Protein AF-A0A7U9EVN4-F1 (afdb_monomer)

Radius of gyration: 13.15 Å; Cα contacts (8 Å, |Δi|>4): 43; chains: 1; bounding box: 22×25×43 Å

Sequence (62 aa):
MTRKNIKRTLEIDEIIKLYLEGASTTEIAKLSNVSPRYIRMILSDHNIEKRPFGSWKRKYKL

Nearest PDB structures (foldseek):
  5cy2-assembly2_E  TM=8.193E-01  e=9.010E-02  Escherichia coli
  5cy2-assembly2_F  TM=8.067E-01  e=4.971E-01  Escherichia coli
  8hnp-assembly1_B  TM=7.697E-01  e=8.585E-01  Thermococcus onnurineus NA1
  4ldz-assembly1_B  TM=7.811E-01  e=9.842E-01  Bacillus subtilis subsp. subtilis str. 168
  4zms-assembly1_B  TM=7.279E-01  e=1.700E+00  Streptococcus pneumoniae R6

Secondary structure (DSSP, 8-state):
--------SS-HHHHHHHHHTT--HHHHHHHHTS-HHHHHHHHHHTTPPPPPSSHHHHHT--

pLDDT: mean 83.6, std 12.92, range [46.66, 94.38]

Solvent-accessible surface area (backbone atoms only — not comparable to full-atom values): 3956 Å² total; per-residue (Å²): 132,84,78,72,90,65,80,51,77,55,55,71,69,56,58,52,49,44,44,74,76,63,50,49,59,64,56,52,14,62,71,23,65,46,55,48,66,56,50,54,48,53,37,53,78,69,70,49,87,73,81,73,85,53,74,69,67,60,75,70,74,122

Structure (mmCIF, N/CA/C/O backbone):
data_AF-A0A7U9EVN4-F1
#
_entry.id   AF-A0A7U9EVN4-F1
#
loop_
_atom_site.group_PDB
_atom_site.id
_atom_site.type_symbol
_atom_site.label_atom_id
_atom_site.label_alt_id
_atom_site.label_comp_id
_atom_site.label_asym_id
_atom_site.label_entity_id
_atom_site.label_seq_id
_atom_site.pdbx_PDB_ins_code
_atom_site.Cartn_x
_atom_site.Cartn_y
_atom_site.Cartn_z
_atom_site.occupancy
_atom_site.B_iso_or_equiv
_atom_site.auth_seq_id
_atom_site.auth_comp_id
_atom_site.auth_asym_id
_atom_site.auth_atom_id
_atom_site.pdbx_PDB_model_num
ATOM 1 N N . MET A 1 1 ? 3.896 -18.385 -26.615 1.00 46.66 1 MET A N 1
ATOM 2 C CA . MET A 1 1 ? 3.278 -17.377 -25.726 1.00 46.66 1 MET A CA 1
ATOM 3 C C . MET A 1 1 ? 4.389 -16.521 -25.147 1.00 46.66 1 MET A C 1
ATOM 5 O O . MET A 1 1 ? 5.175 -17.014 -24.348 1.00 46.66 1 MET A O 1
ATOM 9 N N . THR A 1 2 ? 4.551 -15.292 -25.628 1.00 49.41 2 THR A N 1
ATOM 10 C CA . THR A 1 2 ? 5.576 -14.372 -25.121 1.00 49.41 2 THR A CA 1
ATOM 11 C C . THR A 1 2 ? 5.216 -13.987 -23.688 1.00 49.41 2 THR A C 1
ATOM 13 O O . THR A 1 2 ? 4.156 -13.411 -23.443 1.00 49.41 2 THR A O 1
ATOM 16 N N . ARG A 1 3 ? 6.060 -14.351 -22.712 1.00 55.97 3 ARG A N 1
ATOM 17 C CA . ARG A 1 3 ? 5.885 -13.893 -21.329 1.00 55.97 3 ARG A CA 1
ATOM 18 C C . ARG A 1 3 ? 5.992 -12.373 -21.349 1.00 55.97 3 ARG A C 1
ATOM 20 O O . ARG A 1 3 ? 7.049 -11.824 -21.652 1.00 55.97 3 ARG A O 1
ATOM 27 N N . LYS A 1 4 ? 4.865 -11.701 -21.109 1.00 64.75 4 LYS A N 1
ATOM 28 C CA . LYS A 1 4 ? 4.799 -10.248 -20.941 1.00 64.75 4 LYS A CA 1
ATOM 29 C C . LYS A 1 4 ? 5.875 -9.881 -19.912 1.00 64.75 4 LYS A C 1
ATOM 31 O O . LYS A 1 4 ? 5.995 -10.571 -18.905 1.00 64.75 4 LYS A O 1
ATOM 36 N N . ASN A 1 5 ? 6.695 -8.869 -20.193 1.00 62.28 5 ASN A N 1
ATOM 37 C CA . ASN A 1 5 ? 7.794 -8.466 -19.313 1.00 62.28 5 ASN A CA 1
ATOM 38 C C . ASN A 1 5 ? 7.194 -7.870 -18.031 1.00 62.28 5 ASN A C 1
ATOM 40 O O . ASN A 1 5 ? 6.849 -6.689 -17.963 1.00 62.28 5 ASN A O 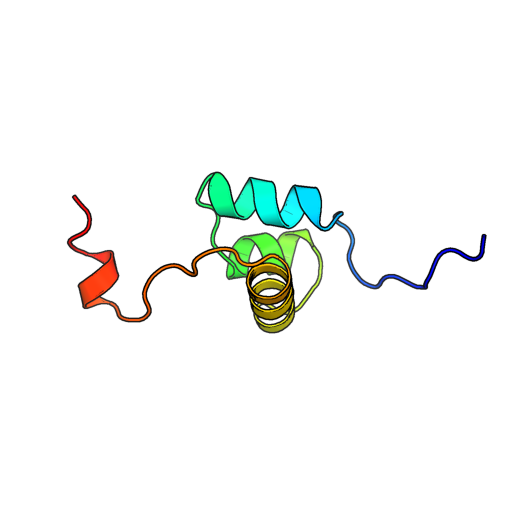1
ATOM 44 N N . ILE A 1 6 ? 6.938 -8.733 -17.056 1.00 67.81 6 ILE A N 1
ATOM 45 C CA . ILE A 1 6 ? 6.232 -8.395 -15.835 1.00 67.81 6 ILE A CA 1
ATOM 46 C C . ILE A 1 6 ? 7.291 -7.953 -14.821 1.00 67.81 6 ILE A C 1
ATOM 48 O O . ILE A 1 6 ? 8.163 -8.723 -14.443 1.00 67.81 6 ILE A O 1
ATOM 52 N N . LYS A 1 7 ? 7.226 -6.686 -14.392 1.00 73.94 7 LYS A N 1
ATOM 53 C CA . LYS A 1 7 ? 8.179 -6.094 -13.433 1.00 73.94 7 LYS A CA 1
ATOM 54 C C . LYS A 1 7 ? 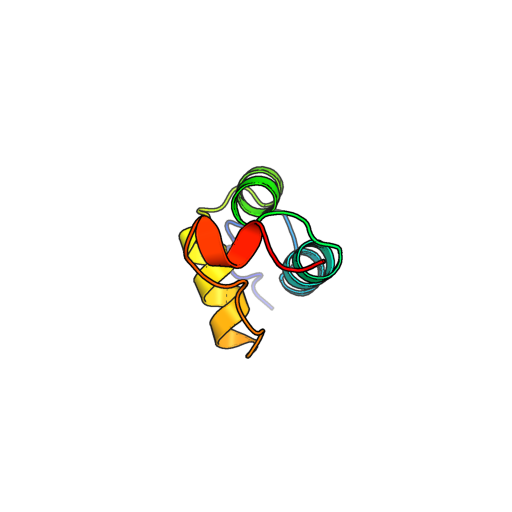8.013 -6.602 -11.988 1.00 73.94 7 LYS A C 1
ATOM 56 O O . LYS A 1 7 ? 8.861 -6.299 -11.158 1.00 73.94 7 LYS A O 1
ATOM 61 N N . ARG A 1 8 ? 6.912 -7.301 -11.679 1.00 82.44 8 ARG A N 1
ATOM 62 C CA . ARG A 1 8 ? 6.586 -7.828 -10.339 1.00 82.44 8 ARG A CA 1
ATOM 63 C C . ARG A 1 8 ? 7.218 -9.202 -10.132 1.00 82.44 8 ARG A C 1
ATOM 65 O O . ARG A 1 8 ? 7.205 -10.019 -11.047 1.00 82.44 8 ARG A O 1
ATOM 72 N N . THR A 1 9 ? 7.723 -9.445 -8.927 1.00 85.81 9 THR A N 1
ATOM 73 C CA . THR A 1 9 ? 8.285 -10.744 -8.520 1.00 85.81 9 THR A CA 1
ATOM 74 C C . THR A 1 9 ? 7.218 -11.762 -8.122 1.00 85.81 9 THR A C 1
ATOM 76 O O . THR A 1 9 ? 7.435 -12.950 -8.319 1.00 85.81 9 THR A O 1
ATOM 79 N N . LEU A 1 10 ? 6.080 -11.304 -7.590 1.00 86.06 10 LEU A N 1
ATOM 80 C CA . LEU A 1 10 ? 4.959 -12.152 -7.168 1.00 86.06 10 LEU A CA 1
ATOM 81 C C . LEU A 1 10 ? 3.842 -12.186 -8.214 1.00 86.06 10 LEU A C 1
ATOM 83 O O . LEU A 1 10 ? 3.664 -11.238 -8.999 1.00 86.06 10 LEU A O 1
ATOM 87 N N . GLU A 1 11 ? 3.051 -13.258 -8.183 1.00 91.31 11 GLU A N 1
ATOM 88 C CA . GLU A 1 11 ? 1.813 -13.335 -8.954 1.00 91.31 11 GLU A CA 1
ATOM 89 C C . GLU A 1 11 ? 0.692 -12.494 -8.338 1.00 91.31 11 GLU A C 1
ATOM 91 O O . GLU A 1 11 ? 0.708 -12.136 -7.160 1.00 91.31 11 GLU A O 1
ATOM 96 N N . ILE A 1 12 ? -0.288 -12.121 -9.164 1.00 90.19 12 ILE A N 1
ATOM 97 C CA . ILE A 1 12 ? -1.406 -11.279 -8.712 1.00 90.19 12 ILE A CA 1
ATOM 98 C C . ILE A 1 12 ? -2.209 -11.985 -7.611 1.00 90.19 12 ILE A C 1
ATOM 100 O O . ILE A 1 12 ? -2.549 -11.359 -6.608 1.00 90.19 12 ILE A O 1
ATOM 104 N N . ASP A 1 13 ? -2.438 -13.288 -7.757 1.00 92.00 13 ASP A N 1
ATOM 105 C CA . ASP A 1 13 ? -3.183 -14.081 -6.779 1.00 92.00 13 ASP A CA 1
ATOM 106 C C . ASP A 1 13 ? -2.467 -14.134 -5.421 1.00 92.00 13 ASP A C 1
ATOM 108 O O . ASP A 1 13 ? -3.108 -14.053 -4.374 1.00 92.00 13 ASP A O 1
ATOM 112 N N . GLU A 1 14 ? -1.131 -14.174 -5.416 1.00 92.62 14 GLU A N 1
ATOM 113 C CA . GLU A 1 14 ? -0.329 -14.121 -4.187 1.00 92.62 14 GLU A CA 1
ATOM 114 C C . GLU A 1 14 ? -0.427 -12.751 -3.508 1.00 92.62 14 GLU A C 1
ATOM 116 O O . GLU A 1 14 ? -0.593 -12.672 -2.291 1.00 92.62 14 GLU A O 1
ATOM 121 N N . ILE A 1 15 ? -0.388 -11.662 -4.285 1.00 92.81 15 ILE A N 1
ATOM 122 C CA . ILE A 1 15 ? -0.570 -10.291 -3.779 1.00 92.81 15 ILE A CA 1
ATOM 123 C C . ILE A 1 15 ? -1.936 -10.150 -3.096 1.00 92.81 15 ILE A C 1
ATOM 125 O O . ILE A 1 15 ? -2.036 -9.551 -2.022 1.00 92.81 15 ILE A O 1
ATOM 129 N N . ILE A 1 16 ? -2.983 -10.704 -3.709 1.00 92.81 16 ILE A N 1
ATOM 130 C CA . ILE A 1 16 ? -4.348 -10.692 -3.175 1.00 92.81 16 ILE A CA 1
ATOM 131 C C . ILE A 1 16 ? -4.432 -11.531 -1.901 1.00 92.81 16 ILE A C 1
ATOM 133 O O . ILE A 1 16 ? -4.976 -11.065 -0.900 1.00 92.81 16 ILE A O 1
ATOM 137 N N . LYS A 1 17 ? -3.854 -12.735 -1.907 1.00 94.38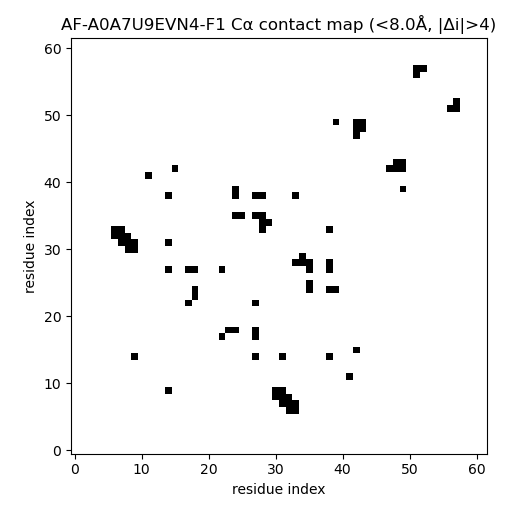 17 LYS A N 1
ATOM 138 C CA . LYS A 1 17 ? -3.839 -13.627 -0.745 1.00 94.38 17 LYS A CA 1
ATOM 139 C C . LYS A 1 17 ? -3.158 -12.975 0.459 1.00 94.38 17 LYS A C 1
ATOM 141 O O . LYS A 1 17 ? -3.760 -12.911 1.525 1.00 94.38 17 LYS A O 1
ATOM 146 N N . LEU A 1 18 ? -1.972 -12.394 0.267 1.00 93.44 18 LEU A N 1
ATOM 147 C CA . LEU A 1 18 ? -1.250 -11.667 1.319 1.00 93.44 18 LEU A CA 1
ATOM 148 C C . LEU A 1 18 ? -2.066 -10.488 1.868 1.00 93.44 18 LEU A C 1
ATOM 150 O O . LEU A 1 18 ? -2.061 -10.220 3.069 1.00 93.44 18 LEU A O 1
ATOM 154 N N . TYR A 1 19 ? -2.791 -9.780 0.999 1.00 94.38 19 TYR A N 1
ATOM 155 C CA . TYR A 1 19 ? -3.664 -8.688 1.425 1.00 94.38 19 TYR A CA 1
ATOM 156 C C . TYR A 1 19 ? -4.824 -9.178 2.301 1.00 94.38 19 TYR A C 1
ATOM 158 O O . TYR A 1 19 ? -5.127 -8.554 3.322 1.00 94.38 19 TYR A O 1
ATOM 166 N N . LEU A 1 20 ? -5.450 -10.297 1.927 1.00 90.75 20 LEU A N 1
ATOM 167 C CA . LEU A 1 20 ? -6.538 -10.925 2.683 1.00 90.75 20 LEU A CA 1
ATOM 168 C C . LEU A 1 20 ? -6.062 -11.503 4.023 1.00 90.75 20 LEU A C 1
ATOM 170 O O . LEU A 1 20 ? -6.786 -11.405 5.010 1.00 90.75 20 LEU A O 1
ATOM 174 N N . GLU A 1 21 ? -4.829 -12.012 4.089 1.00 92.25 21 GLU A N 1
ATOM 175 C CA . GLU A 1 21 ? -4.164 -12.434 5.335 1.00 92.25 21 GLU A CA 1
ATOM 176 C C . GLU A 1 21 ? -3.859 -11.255 6.280 1.00 92.25 21 GLU A C 1
ATOM 178 O O . GLU A 1 21 ? -3.534 -11.448 7.450 1.00 92.25 21 GLU A O 1
ATOM 183 N N . GLY A 1 22 ? -4.015 -10.016 5.804 1.00 89.69 22 GLY A N 1
ATOM 184 C CA . GLY A 1 22 ? -3.915 -8.804 6.609 1.00 89.69 22 GLY A CA 1
ATOM 185 C C . GLY A 1 22 ? -2.607 -8.036 6.448 1.00 89.69 22 GLY A C 1
ATOM 186 O O . GLY A 1 22 ? -2.450 -7.004 7.116 1.00 89.69 22 GLY A O 1
ATOM 187 N N . ALA A 1 23 ? -1.715 -8.476 5.552 1.00 91.75 23 ALA A N 1
ATOM 188 C CA . ALA A 1 23 ? -0.484 -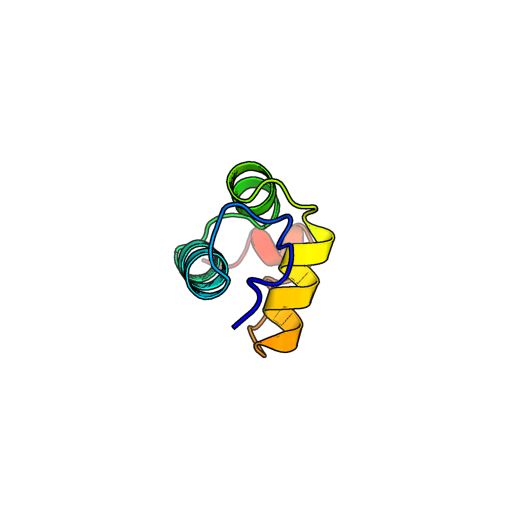7.761 5.239 1.00 91.75 23 ALA A CA 1
ATOM 189 C C . ALA A 1 23 ? -0.786 -6.371 4.659 1.00 91.75 23 ALA A C 1
ATOM 191 O O . ALA A 1 23 ? -1.759 -6.139 3.930 1.00 91.75 23 ALA A O 1
ATOM 192 N N . SER A 1 24 ? 0.058 -5.400 4.993 1.00 90.88 24 SER A N 1
ATOM 193 C CA . SER A 1 24 ? -0.112 -4.036 4.503 1.00 90.88 24 SER A CA 1
ATOM 194 C C . SER A 1 24 ? 0.278 -3.923 3.028 1.00 90.88 24 SER A C 1
ATOM 196 O O . SER A 1 24 ? 1.205 -4.569 2.544 1.00 90.88 24 SER A O 1
ATOM 198 N N . THR A 1 25 ? -0.362 -3.005 2.300 1.00 92.12 25 THR A N 1
ATOM 199 C CA . THR A 1 25 ? 0.003 -2.721 0.900 1.00 92.12 25 THR A CA 1
ATOM 200 C C . THR A 1 25 ? 1.453 -2.254 0.749 1.00 92.12 25 THR A C 1
ATOM 202 O O . THR A 1 25 ? 2.034 -2.402 -0.321 1.00 92.12 25 THR A O 1
ATOM 205 N N . THR A 1 26 ? 2.050 -1.701 1.807 1.00 92.31 26 THR A N 1
ATOM 206 C CA . THR A 1 26 ? 3.465 -1.317 1.865 1.00 92.31 26 THR A CA 1
ATOM 207 C C . THR A 1 26 ? 4.406 -2.505 2.029 1.00 92.31 26 THR A C 1
ATOM 209 O O . THR A 1 26 ? 5.468 -2.505 1.416 1.00 92.31 26 THR A O 1
ATOM 212 N N . GLU A 1 27 ? 4.043 -3.513 2.823 1.00 92.75 27 GLU A N 1
ATOM 213 C CA . GLU A 1 27 ? 4.834 -4.746 2.957 1.00 92.75 27 GLU A CA 1
ATOM 214 C C . GLU A 1 27 ? 4.776 -5.557 1.669 1.00 92.75 27 GLU A C 1
ATOM 216 O O . GLU A 1 27 ? 5.816 -5.906 1.115 1.00 92.75 27 GLU A O 1
ATOM 221 N N . ILE A 1 28 ? 3.571 -5.752 1.126 1.00 93.69 28 ILE A N 1
ATOM 222 C CA . ILE A 1 28 ? 3.380 -6.491 -0.124 1.00 93.69 28 ILE A CA 1
ATOM 223 C C . ILE A 1 28 ? 4.126 -5.795 -1.273 1.00 93.69 28 ILE A C 1
ATOM 225 O O . ILE A 1 28 ? 4.720 -6.464 -2.112 1.00 93.69 28 ILE A O 1
ATOM 229 N N . ALA A 1 29 ? 4.175 -4.457 -1.289 1.00 92.69 29 ALA A N 1
ATOM 230 C CA . ALA A 1 29 ? 4.927 -3.676 -2.280 1.00 92.69 29 ALA A CA 1
ATOM 231 C C . ALA A 1 29 ? 6.427 -3.972 -2.245 1.00 92.69 29 ALA A C 1
ATOM 233 O O . ALA A 1 29 ? 7.041 -4.172 -3.293 1.00 92.69 29 ALA A O 1
ATOM 234 N N . LYS A 1 30 ? 7.004 -4.038 -1.040 1.00 92.31 30 LYS A N 1
ATOM 235 C CA . LYS A 1 30 ? 8.417 -4.383 -0.853 1.00 92.31 30 LYS A CA 1
ATOM 236 C C . LYS A 1 30 ? 8.701 -5.817 -1.298 1.00 92.31 30 LYS A C 1
ATOM 238 O O . LYS A 1 30 ? 9.690 -6.038 -1.984 1.00 92.31 30 LYS A O 1
ATOM 243 N N . LEU A 1 31 ? 7.817 -6.761 -0.966 1.00 91.12 31 LEU A N 1
ATOM 244 C CA . LEU A 1 31 ? 7.958 -8.174 -1.345 1.00 91.12 31 LEU A CA 1
ATOM 245 C C . LEU A 1 31 ? 7.839 -8.396 -2.861 1.00 91.12 31 LEU A C 1
ATOM 247 O O . LEU A 1 31 ? 8.601 -9.163 -3.443 1.00 91.12 31 LEU A O 1
ATOM 251 N N . SER A 1 32 ? 6.905 -7.696 -3.507 1.00 89.69 32 SER A N 1
ATOM 252 C CA . SER A 1 32 ? 6.645 -7.817 -4.949 1.00 89.69 32 SER A CA 1
ATOM 253 C C . SER A 1 32 ? 7.525 -6.914 -5.829 1.00 89.69 32 SER A C 1
ATOM 255 O O . SER A 1 32 ? 7.398 -6.954 -7.055 1.00 89.69 32 SER A O 1
ATOM 257 N N . ASN A 1 33 ? 8.410 -6.110 -5.224 1.00 90.00 33 ASN A N 1
ATOM 258 C CA . ASN A 1 33 ? 9.247 -5.102 -5.885 1.00 90.00 33 ASN A CA 1
ATOM 259 C C . ASN A 1 33 ? 8.450 -4.121 -6.770 1.00 90.00 33 ASN A C 1
ATOM 261 O O . ASN A 1 33 ? 8.841 -3.766 -7.884 1.00 90.00 33 ASN A O 1
ATOM 265 N N . VAL A 1 34 ? 7.294 -3.680 -6.277 1.00 90.31 34 VAL A N 1
ATOM 266 C CA . VAL A 1 34 ? 6.422 -2.723 -6.971 1.00 90.31 34 VAL A CA 1
ATOM 267 C C . VAL A 1 34 ? 6.032 -1.574 -6.056 1.00 90.31 34 VAL A C 1
ATOM 269 O O . VAL A 1 34 ? 6.219 -1.605 -4.844 1.00 90.31 34 VAL A O 1
ATOM 272 N N . SER A 1 35 ? 5.441 -0.527 -6.630 1.00 91.25 35 SER A N 1
ATOM 273 C CA . SER A 1 35 ? 4.923 0.575 -5.822 1.00 91.25 35 SER A CA 1
ATOM 274 C C . SER A 1 35 ? 3.639 0.173 -5.065 1.00 91.25 35 SER A C 1
ATOM 276 O O . SER A 1 35 ? 2.780 -0.515 -5.623 1.00 91.25 35 SER A O 1
ATOM 278 N N . PRO A 1 36 ? 3.394 0.702 -3.850 1.00 91.44 36 PRO A N 1
ATOM 279 C CA . PRO A 1 36 ? 2.113 0.524 -3.152 1.00 91.44 36 PRO A CA 1
ATOM 280 C C . PRO A 1 36 ? 0.900 1.061 -3.932 1.00 91.44 36 PRO A C 1
ATOM 282 O O . PRO A 1 36 ? -0.24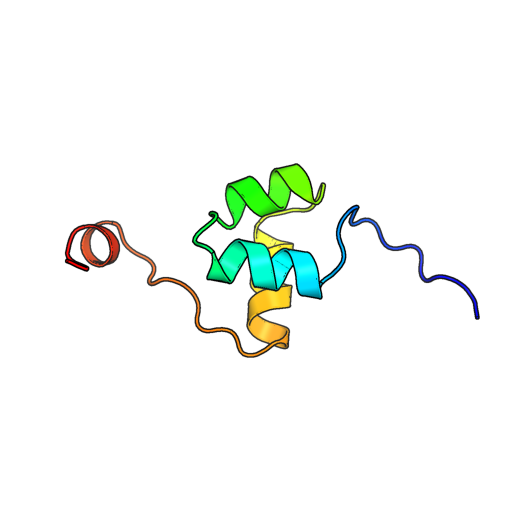4 0.693 -3.658 1.00 91.44 36 PRO A O 1
ATOM 285 N N . ARG A 1 37 ? 1.127 1.973 -4.890 1.00 92.56 37 ARG A N 1
ATOM 286 C CA . ARG A 1 37 ? 0.101 2.463 -5.822 1.00 92.56 37 ARG A CA 1
ATOM 287 C C . ARG A 1 37 ? -0.327 1.364 -6.792 1.00 92.56 37 ARG A C 1
ATOM 289 O O . ARG A 1 37 ? -1.519 1.211 -7.025 1.00 92.56 37 ARG A O 1
ATOM 296 N N . TYR A 1 38 ? 0.629 0.596 -7.310 1.00 91.81 38 TYR A N 1
ATOM 297 C CA . TYR A 1 38 ? 0.360 -0.514 -8.220 1.00 91.81 38 TYR A CA 1
ATOM 298 C C . TYR A 1 38 ? -0.458 -1.618 -7.543 1.00 91.81 38 TYR A C 1
ATOM 300 O O . TYR A 1 38 ? -1.440 -2.082 -8.107 1.00 91.81 38 TYR A O 1
ATOM 308 N N . ILE A 1 39 ? -0.155 -1.950 -6.286 1.00 92.56 39 ILE A N 1
ATOM 309 C CA . ILE A 1 39 ? -0.966 -2.910 -5.519 1.00 92.56 39 ILE A CA 1
ATOM 310 C C . ILE A 1 39 ? -2.393 -2.405 -5.328 1.00 92.56 39 ILE A C 1
ATOM 312 O O . ILE A 1 39 ? -3.341 -3.154 -5.518 1.00 92.56 39 ILE A O 1
ATOM 316 N N . ARG A 1 40 ? -2.578 -1.119 -5.005 1.00 92.12 40 ARG A N 1
ATOM 317 C CA . ARG A 1 40 ? -3.927 -0.539 -4.909 1.00 92.12 40 ARG A CA 1
ATOM 318 C C . ARG A 1 40 ? -4.700 -0.616 -6.225 1.00 92.12 40 ARG A C 1
ATOM 320 O O . ARG A 1 40 ? -5.918 -0.763 -6.174 1.00 92.12 40 ARG A O 1
ATOM 327 N N . MET A 1 41 ? -4.013 -0.497 -7.359 1.00 92.56 41 MET A N 1
ATOM 328 C CA . MET A 1 41 ? -4.607 -0.669 -8.684 1.00 92.56 41 MET A CA 1
ATOM 329 C C . MET A 1 41 ? -5.067 -2.116 -8.874 1.00 92.56 41 MET A C 1
ATOM 331 O O . MET A 1 41 ? -6.256 -2.319 -9.056 1.00 92.56 41 MET A O 1
ATOM 335 N N . ILE A 1 42 ? -4.185 -3.100 -8.650 1.00 92.50 42 ILE A N 1
ATOM 336 C CA . ILE A 1 42 ? -4.523 -4.536 -8.700 1.00 92.50 42 ILE A CA 1
ATOM 337 C C . ILE A 1 42 ? -5.738 -4.852 -7.822 1.00 92.50 42 ILE A C 1
ATOM 339 O O . ILE A 1 42 ? -6.697 -5.456 -8.282 1.00 92.50 42 ILE A O 1
ATOM 343 N N . LEU A 1 43 ? -5.738 -4.406 -6.564 1.00 92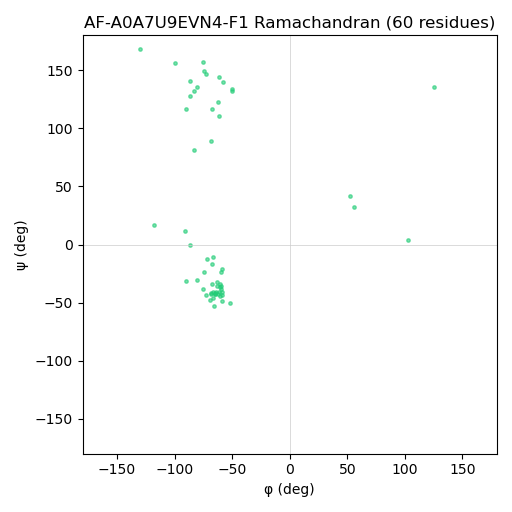.38 43 LEU A N 1
ATOM 344 C CA . LEU A 1 43 ? -6.864 -4.652 -5.660 1.00 92.38 43 LEU A CA 1
ATOM 345 C C . LEU A 1 43 ? -8.175 -4.054 -6.193 1.00 92.38 43 LEU A C 1
ATOM 347 O O . LEU A 1 43 ? -9.232 -4.643 -6.010 1.00 92.38 43 LEU A O 1
ATOM 351 N N . SER A 1 44 ? -8.114 -2.899 -6.862 1.00 92.00 44 SER A N 1
ATOM 352 C CA . SER A 1 44 ? -9.297 -2.267 -7.459 1.00 92.00 44 SER A CA 1
ATOM 353 C C . SER A 1 44 ? -9.771 -3.019 -8.701 1.00 92.00 44 SER A C 1
ATOM 355 O O . SER A 1 44 ? -10.965 -3.257 -8.833 1.00 92.00 44 SER A O 1
ATOM 357 N N . ASP A 1 45 ? -8.841 -3.429 -9.564 1.00 93.38 45 ASP A N 1
ATOM 358 C CA . ASP A 1 45 ? -9.126 -4.175 -10.793 1.00 93.38 45 ASP A CA 1
ATOM 359 C C . ASP A 1 45 ? -9.761 -5.541 -10.481 1.00 93.38 45 ASP A C 1
ATOM 361 O O . ASP A 1 45 ? -10.624 -6.017 -11.213 1.00 93.38 45 ASP A O 1
ATOM 365 N N . HIS A 1 46 ? -9.384 -6.141 -9.348 1.00 92.62 46 HIS A N 1
ATOM 366 C CA . HIS A 1 46 ? -9.935 -7.399 -8.841 1.00 92.62 46 HIS A CA 1
ATOM 367 C C . HIS A 1 46 ? -11.147 -7.218 -7.905 1.00 92.62 46 HIS A C 1
ATOM 369 O O . HIS A 1 46 ? -11.568 -8.181 -7.269 1.00 92.62 46 HIS A O 1
ATOM 375 N N . ASN A 1 47 ? -11.727 -6.013 -7.820 1.00 92.00 47 ASN A N 1
ATOM 376 C CA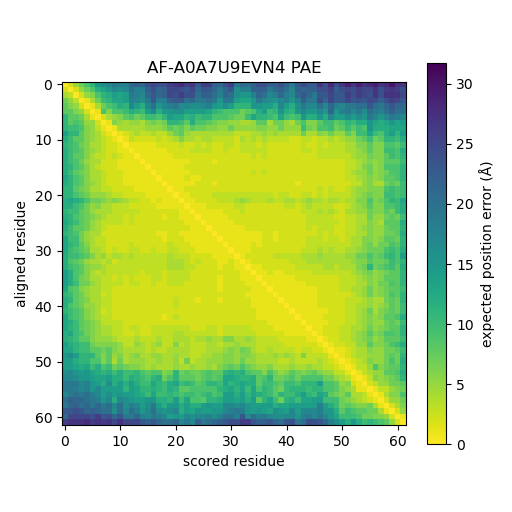 . ASN A 1 47 ? -12.900 -5.692 -6.989 1.00 92.00 47 ASN A CA 1
ATOM 377 C C . ASN A 1 47 ? -12.744 -6.023 -5.490 1.00 92.00 47 ASN A C 1
ATOM 379 O O . ASN A 1 47 ? -13.712 -6.354 -4.809 1.00 92.00 47 ASN A O 1
ATOM 383 N N . ILE A 1 48 ? -11.530 -5.912 -4.951 1.00 89.75 48 ILE A N 1
ATOM 384 C CA . ILE A 1 48 ? -11.258 -6.152 -3.532 1.00 89.75 48 ILE A CA 1
ATOM 385 C C . ILE A 1 48 ? -11.506 -4.872 -2.738 1.00 89.75 48 ILE A C 1
ATOM 387 O O . ILE A 1 48 ? -10.944 -3.805 -3.022 1.00 89.75 48 ILE A O 1
ATOM 391 N N . GLU A 1 49 ? -12.320 -4.988 -1.689 1.00 88.25 49 GLU A N 1
ATOM 392 C CA . GLU A 1 49 ? -12.585 -3.882 -0.780 1.00 88.25 49 GLU A CA 1
ATOM 393 C C . GLU A 1 49 ? -11.308 -3.429 -0.069 1.00 88.25 49 GLU A C 1
ATOM 395 O O . GLU A 1 49 ? -10.617 -4.179 0.626 1.00 88.25 49 GLU A O 1
ATOM 400 N N . LYS A 1 50 ? -10.989 -2.146 -0.236 1.00 87.19 50 LYS A N 1
ATOM 401 C CA . LYS A 1 50 ? -9.799 -1.541 0.356 1.00 87.19 50 LYS A CA 1
ATOM 402 C C . LYS A 1 50 ? -10.058 -1.188 1.817 1.00 87.19 50 LYS A C 1
ATOM 404 O O . LYS A 1 50 ? -11.057 -0.558 2.157 1.00 87.19 50 LYS A O 1
ATOM 409 N N . ARG A 1 51 ? -9.084 -1.503 2.674 1.00 84.56 51 ARG A N 1
ATOM 410 C CA . ARG A 1 51 ? -9.062 -1.105 4.089 1.00 84.56 51 ARG A CA 1
ATOM 411 C C . ARG A 1 51 ? -9.331 0.409 4.212 1.00 84.56 51 ARG A C 1
ATOM 413 O O . ARG A 1 51 ? -8.708 1.191 3.484 1.00 84.56 51 ARG A O 1
ATOM 420 N N . PRO A 1 52 ? -10.220 0.841 5.127 1.00 82.31 52 PRO A N 1
ATOM 421 C CA . PRO A 1 52 ? -10.630 2.235 5.224 1.00 82.31 52 PRO A CA 1
ATOM 422 C C . PRO A 1 52 ? -9.440 3.172 5.459 1.00 82.31 52 PRO A C 1
ATOM 424 O O . PRO A 1 52 ? -8.510 2.877 6.219 1.00 82.31 52 PRO A O 1
ATOM 427 N N . PHE A 1 53 ? -9.479 4.323 4.791 1.00 71.75 53 PHE A N 1
ATOM 428 C CA . PHE A 1 53 ? -8.486 5.377 4.952 1.00 71.75 53 PHE A CA 1
ATOM 429 C C . PHE A 1 53 ? -8.834 6.251 6.166 1.00 71.75 53 PHE A C 1
ATOM 431 O O . PHE A 1 53 ? -9.981 6.666 6.327 1.00 71.75 53 PHE A O 1
ATOM 438 N N . GLY A 1 54 ? -7.841 6.512 7.021 1.00 75.00 54 GLY A N 1
ATOM 439 C CA . GLY A 1 54 ? -7.976 7.324 8.235 1.00 75.00 54 GLY A CA 1
ATOM 440 C C . GLY A 1 54 ? -7.503 6.592 9.493 1.00 75.00 54 GLY A C 1
ATOM 441 O O . GLY A 1 54 ? -7.812 5.418 9.693 1.00 75.00 54 GLY A O 1
ATOM 442 N N . SER A 1 55 ? -6.746 7.286 10.346 1.00 70.44 55 SER A N 1
ATOM 443 C CA . SER A 1 55 ? -6.236 6.757 11.622 1.00 70.44 55 SER A CA 1
ATOM 444 C C . SER A 1 55 ? -7.370 6.315 12.550 1.00 70.44 55 SER A C 1
ATOM 446 O O . SER A 1 55 ? -7.302 5.239 13.139 1.00 70.44 55 SER A O 1
ATOM 448 N N . TRP A 1 56 ? -8.454 7.091 12.601 1.00 76.62 56 TRP A N 1
ATOM 449 C CA . TRP A 1 56 ? -9.619 6.785 13.428 1.00 76.62 56 TRP A CA 1
ATOM 4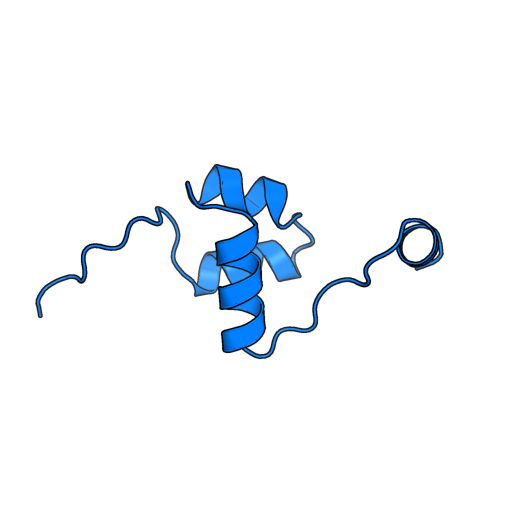50 C C . TRP A 1 56 ? -10.331 5.505 12.970 1.00 76.62 56 TRP A C 1
ATOM 452 O O . TRP A 1 56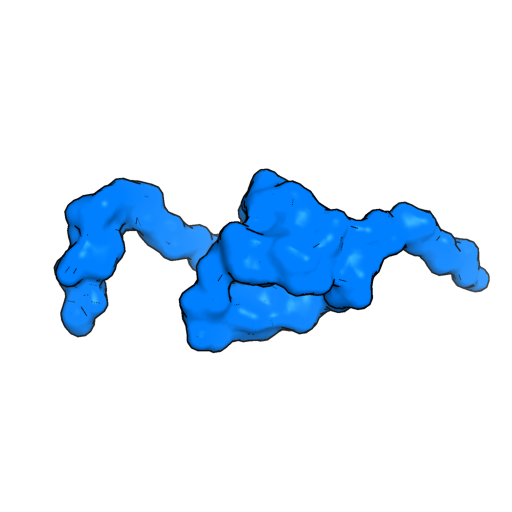 ? -10.607 4.630 13.777 1.00 76.62 56 TRP A O 1
ATOM 462 N N . LYS A 1 57 ? -10.497 5.294 11.659 1.00 68.50 57 LYS A N 1
ATOM 463 C CA . LYS A 1 57 ? -11.156 4.087 11.126 1.00 68.50 57 LYS A CA 1
ATOM 464 C C . LYS A 1 57 ? -10.363 2.789 11.343 1.00 68.50 57 LYS A C 1
ATOM 466 O O . LYS A 1 57 ? -10.934 1.712 11.213 1.00 68.50 57 LYS A O 1
ATOM 471 N N . ARG A 1 58 ? -9.060 2.871 11.652 1.00 65.75 58 ARG A N 1
ATOM 472 C CA . ARG A 1 58 ? -8.217 1.700 11.966 1.00 65.75 58 ARG A CA 1
ATOM 473 C C . ARG A 1 58 ? -8.208 1.347 13.449 1.00 65.75 58 ARG A C 1
ATOM 475 O O . ARG A 1 58 ? -8.066 0.179 13.772 1.00 65.75 58 ARG A O 1
ATOM 482 N N . LYS A 1 59 ? -8.347 2.343 14.328 1.00 62.41 59 LYS A N 1
ATOM 483 C CA . LYS A 1 59 ? -8.221 2.169 15.782 1.00 62.41 59 LYS A CA 1
ATOM 484 C C . LYS A 1 59 ? -9.427 1.466 16.423 1.00 62.41 59 LYS A C 1
ATOM 486 O O . LYS A 1 59 ? -9.265 0.876 17.480 1.00 62.41 59 LYS A O 1
ATOM 491 N N . TYR A 1 60 ? -10.604 1.517 15.793 1.00 62.81 60 TYR A N 1
ATOM 492 C CA . TYR A 1 60 ? -11.864 1.056 16.399 1.00 62.81 60 TYR A CA 1
ATOM 493 C C . TYR A 1 60 ? -12.549 -0.109 15.667 1.00 62.81 60 TYR A C 1
ATOM 495 O O . TYR A 1 60 ? -13.721 -0.367 15.916 1.00 62.81 60 TYR A O 1
ATOM 503 N N . LYS A 1 61 ? -11.848 -0.832 14.780 1.00 60.97 61 LYS A N 1
ATOM 504 C CA . LYS A 1 61 ? -12.290 -2.184 14.394 1.00 60.97 61 LYS A CA 1
ATOM 505 C C . LYS A 1 61 ? -11.783 -3.154 15.469 1.00 60.97 61 LYS A C 1
ATOM 507 O O . LYS A 1 61 ? -10.692 -3.698 15.322 1.00 60.97 61 LYS A O 1
ATOM 512 N N . LEU A 1 62 ? -12.528 -3.232 16.571 1.00 56.09 62 LEU A N 1
ATOM 513 C CA . LEU A 1 62 ? -12.475 -4.326 17.546 1.00 56.09 62 LEU A CA 1
ATOM 514 C C . LEU A 1 62 ? -13.335 -5.480 17.030 1.00 56.09 62 LEU A C 1
ATOM 516 O O . LEU A 1 62 ? -14.414 -5.176 16.471 1.00 56.09 62 LEU A O 1
#

Foldseek 3Di:
DPDDPDQWPDDLVVLVVCVVVPDDLVVSCVNGVHDSVVSVVSCVVVVHDDQDDDPVSVPPPD

Mean predicted aligned error: 6.77 Å